Protein AF-A0AAP2BSA8-F1 (afdb_monomer_lite)

Foldseek 3Di:
DALVVQDLLLLLVLQVVLVVVVHFADCDPPDPSHSCVSGDPPQDSVSVLVNVVVCVVVQQWDADSPRPDHRTHGDPNVVVVNVVVVVVVPD

Organism: Klebsiella oxytoca (NCBI:txid571)

Radius of gyration: 12.32 Å; chains: 1; bounding box: 36×26×26 Å

Secondary structure (DSSP, 8-state):
--GGGS-HHHHHHHHHHHHHTT--BB--TT-TTBGGGGSPTT--HHHHHHHHHHHHHTTSEEEETTSS-EEEEE-HHHHHHHHHHHHHTT-

Structure (mmCIF, N/CA/C/O backbone):
data_AF-A0AAP2BSA8-F1
#
_entry.id   AF-A0AAP2BSA8-F1
#
loop_
_atom_site.group_PDB
_atom_site.id
_atom_site.type_symbol
_atom_site.label_atom_id
_atom_site.label_alt_id
_atom_site.label_comp_id
_atom_site.label_asym_id
_atom_site.label_entity_id
_atom_site.label_seq_id
_atom_site.pdbx_PDB_ins_code
_atom_site.Cartn_x
_atom_site.Cartn_y
_atom_site.Cartn_z
_atom_site.occupancy
_atom_site.B_iso_or_equiv
_atom_site.auth_seq_id
_atom_site.auth_comp_id
_atom_site.auth_asym_id
_atom_site.auth_atom_id
_atom_site.pdbx_PDB_model_num
ATOM 1 N N . MET A 1 1 ? 0.843 14.248 13.070 1.00 79.06 1 MET A N 1
ATOM 2 C CA . MET A 1 1 ? 0.389 13.244 12.089 1.00 79.06 1 MET A CA 1
ATOM 3 C C . MET A 1 1 ? 0.280 11.895 12.778 1.00 79.06 1 MET A C 1
ATOM 5 O O . MET A 1 1 ? 1.204 11.503 13.483 1.00 79.06 1 MET A O 1
ATOM 9 N N . GLN A 1 2 ? -0.853 11.224 12.629 1.00 85.94 2 GLN A N 1
ATOM 10 C CA . GLN A 1 2 ? -1.151 9.898 13.163 1.00 85.94 2 GLN A CA 1
ATOM 11 C C . GLN A 1 2 ? -1.498 8.941 12.013 1.00 85.94 2 GLN A C 1
ATOM 13 O O . GLN A 1 2 ? -1.829 9.371 10.915 1.00 85.94 2 GLN A O 1
ATOM 18 N N . ILE A 1 3 ? -1.500 7.628 12.270 1.00 85.19 3 ILE A N 1
ATOM 19 C CA . ILE A 1 3 ? -1.802 6.586 11.258 1.00 85.19 3 ILE A CA 1
ATOM 20 C C . ILE A 1 3 ? -3.183 6.782 10.607 1.00 85.19 3 ILE A C 1
ATOM 22 O O . ILE A 1 3 ? -3.423 6.348 9.480 1.00 85.19 3 ILE A O 1
ATOM 26 N N . LYS A 1 4 ? -4.132 7.381 11.330 1.00 84.81 4 LYS A N 1
ATOM 27 C CA . LYS A 1 4 ? -5.481 7.669 10.823 1.00 84.81 4 LYS A CA 1
ATOM 28 C C . LYS A 1 4 ? -5.519 8.833 9.829 1.00 84.81 4 LYS A C 1
ATOM 30 O O . LYS A 1 4 ? -6.441 8.870 9.029 1.00 84.81 4 LYS A O 1
ATOM 35 N N . ASP A 1 5 ? -4.516 9.708 9.861 1.00 87.88 5 ASP A N 1
ATOM 36 C CA . ASP A 1 5 ? -4.420 10.882 8.987 1.00 87.88 5 ASP A CA 1
ATOM 37 C C . ASP A 1 5 ? -3.812 10.524 7.615 1.00 87.88 5 ASP A C 1
ATOM 39 O O . ASP A 1 5 ? -3.762 11.365 6.726 1.00 87.88 5 ASP A O 1
ATOM 43 N N . ILE A 1 6 ? -3.333 9.283 7.442 1.00 92.06 6 ILE A N 1
ATOM 44 C CA . ILE A 1 6 ? -2.770 8.777 6.185 1.00 92.06 6 ILE A CA 1
ATOM 45 C C . ILE A 1 6 ? -3.856 8.023 5.416 1.00 92.06 6 ILE A C 1
ATOM 47 O O . ILE A 1 6 ? -4.467 7.084 5.950 1.00 92.06 6 ILE A O 1
ATOM 51 N N . ASP A 1 7 ? -4.057 8.415 4.155 1.00 94.75 7 ASP A N 1
ATOM 52 C CA . ASP A 1 7 ? -4.978 7.759 3.231 1.00 94.75 7 ASP A CA 1
ATOM 53 C C . ASP A 1 7 ? -4.467 6.358 2.874 1.00 94.75 7 ASP A C 1
ATOM 55 O O . ASP A 1 7 ? -3.549 6.156 2.080 1.00 94.75 7 ASP A O 1
ATOM 59 N N . LYS A 1 8 ? -5.091 5.357 3.490 1.00 95.19 8 LYS A N 1
ATOM 60 C CA . LYS A 1 8 ? -4.728 3.954 3.293 1.00 95.19 8 LYS A CA 1
ATOM 61 C C . LYS A 1 8 ? -5.143 3.438 1.922 1.00 95.19 8 LYS A C 1
ATOM 63 O O . LYS A 1 8 ? -4.512 2.508 1.438 1.00 95.19 8 LYS A O 1
ATOM 68 N N . ILE A 1 9 ? -6.179 4.010 1.308 1.00 95.81 9 ILE A N 1
ATOM 69 C CA . ILE A 1 9 ? -6.593 3.619 -0.039 1.00 95.81 9 ILE A CA 1
ATOM 70 C C . ILE A 1 9 ? -5.547 4.093 -1.043 1.00 95.81 9 ILE A C 1
ATOM 72 O O . ILE A 1 9 ? -5.150 3.308 -1.899 1.00 95.81 9 ILE A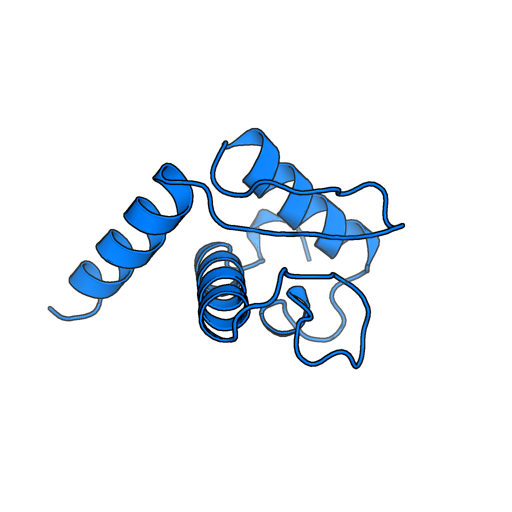 O 1
ATOM 76 N N . ALA A 1 10 ?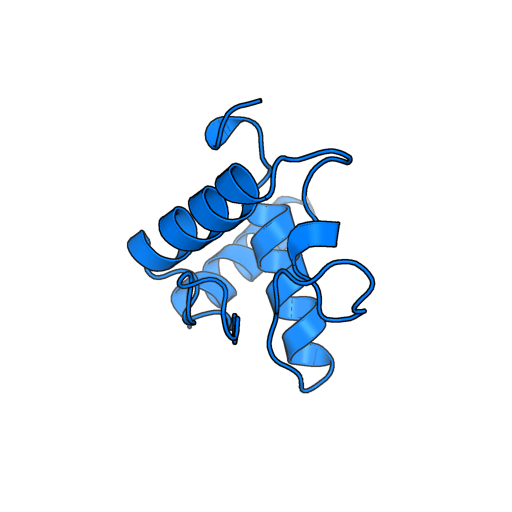 -5.034 5.318 -0.894 1.00 96.00 10 ALA A N 1
ATOM 77 C CA . ALA A 1 10 ? -3.923 5.805 -1.713 1.00 96.00 10 ALA A CA 1
ATOM 78 C C . ALA A 1 10 ? -2.684 4.899 -1.592 1.00 96.00 10 ALA A C 1
ATOM 80 O O . ALA A 1 10 ? -2.078 4.539 -2.599 1.00 96.00 10 ALA A O 1
ATOM 81 N N . VAL A 1 11 ? -2.356 4.447 -0.376 1.00 96.81 11 VAL A N 1
ATOM 82 C CA . VAL A 1 11 ? -1.251 3.498 -0.146 1.00 96.81 11 VAL A CA 1
ATOM 83 C C . VAL A 1 11 ? -1.489 2.153 -0.846 1.00 96.81 11 VAL A C 1
ATOM 85 O O . VAL A 1 11 ? -0.578 1.632 -1.481 1.00 96.81 11 VAL A O 1
ATOM 88 N N . LEU A 1 12 ? -2.701 1.591 -0.775 1.00 97.62 12 LEU A N 1
ATOM 89 C CA . LEU A 1 12 ? -3.028 0.330 -1.456 1.00 97.62 12 LEU A CA 1
ATOM 90 C C . LEU A 1 12 ? -2.985 0.468 -2.983 1.00 97.62 12 LEU A C 1
ATOM 92 O O . LEU A 1 12 ? -2.437 -0.402 -3.654 1.00 97.62 12 LEU A O 1
ATOM 96 N N . ARG A 1 13 ? -3.505 1.576 -3.527 1.00 97.12 13 ARG A N 1
ATOM 97 C CA . ARG A 1 13 ? -3.417 1.894 -4.962 1.00 97.12 13 ARG A CA 1
ATOM 98 C C . ARG A 1 13 ? -1.971 1.969 -5.423 1.00 97.12 13 ARG A C 1
ATOM 100 O O . ARG A 1 13 ? -1.620 1.391 -6.443 1.00 97.12 13 ARG A O 1
ATOM 107 N N . ARG A 1 14 ? -1.111 2.597 -4.622 1.00 97.06 14 ARG A N 1
ATOM 108 C CA . ARG A 1 14 ? 0.310 2.680 -4.941 1.00 97.06 14 ARG A CA 1
ATOM 109 C C . ARG A 1 14 ? 0.980 1.312 -5.007 1.00 97.06 14 ARG A C 1
ATOM 111 O O . ARG A 1 14 ? 1.805 1.086 -5.884 1.00 97.06 14 ARG A O 1
ATOM 118 N N . ILE A 1 15 ? 0.624 0.397 -4.108 1.00 97.12 15 ILE A N 1
ATOM 119 C CA . ILE A 1 15 ? 1.127 -0.983 -4.160 1.00 97.12 15 ILE A CA 1
ATOM 120 C C . ILE A 1 15 ? 0.643 -1.672 -5.444 1.00 97.12 15 ILE A C 1
ATOM 122 O O . ILE A 1 15 ? 1.465 -2.261 -6.138 1.00 97.12 15 ILE A O 1
ATOM 126 N N . ALA A 1 16 ? -0.631 -1.506 -5.825 1.00 97.00 16 ALA A N 1
ATOM 127 C CA . ALA A 1 16 ? -1.163 -2.052 -7.079 1.00 97.00 16 ALA A CA 1
ATOM 128 C C . ALA A 1 16 ? -0.409 -1.542 -8.321 1.00 97.00 16 ALA A C 1
ATOM 130 O O . ALA A 1 16 ? -0.079 -2.322 -9.210 1.00 97.00 16 ALA A O 1
ATOM 131 N N . GLU A 1 17 ? -0.100 -0.242 -8.381 1.00 96.44 17 GLU A N 1
ATOM 132 C CA . GLU A 1 17 ? 0.691 0.351 -9.471 1.00 96.44 17 GLU A CA 1
ATOM 133 C C . GLU A 1 17 ? 2.099 -0.253 -9.557 1.00 96.44 17 GLU A C 1
ATOM 135 O O . GLU A 1 17 ? 2.612 -0.518 -10.646 1.00 96.44 17 GLU A O 1
ATOM 140 N N . ILE A 1 18 ? 2.733 -0.474 -8.404 1.00 96.62 18 ILE A N 1
ATOM 141 C CA . ILE A 1 18 ? 4.063 -1.079 -8.327 1.00 96.62 18 ILE A CA 1
ATOM 142 C C . ILE A 1 18 ? 4.012 -2.528 -8.823 1.00 96.62 18 ILE A C 1
ATOM 144 O O . ILE A 1 18 ? 4.840 -2.910 -9.656 1.00 96.62 18 ILE A O 1
ATOM 148 N N . GLU A 1 19 ? 3.016 -3.302 -8.393 1.00 95.62 19 GLU A N 1
ATOM 149 C CA . GLU A 1 19 ? 2.804 -4.679 -8.848 1.00 95.62 19 GLU A CA 1
ATOM 150 C C . GLU A 1 19 ? 2.516 -4.759 -10.348 1.00 95.62 19 GLU A C 1
ATOM 152 O O . GLU A 1 19 ? 3.083 -5.607 -11.036 1.00 95.62 19 GLU A O 1
ATOM 157 N N . ALA A 1 20 ? 1.726 -3.829 -10.891 1.00 95.12 20 ALA A N 1
ATOM 158 C CA . ALA A 1 20 ? 1.470 -3.738 -12.328 1.00 95.12 20 ALA A CA 1
ATOM 159 C C . ALA A 1 20 ? 2.751 -3.472 -13.144 1.00 95.12 20 ALA A C 1
ATOM 161 O O . ALA A 1 20 ? 2.829 -3.853 -14.311 1.00 95.12 20 ALA A O 1
ATOM 162 N N . SER A 1 21 ? 3.781 -2.876 -12.529 1.00 94.19 21 SER A N 1
ATOM 163 C CA . SER A 1 21 ? 5.115 -2.723 -13.131 1.00 94.19 21 SER A CA 1
ATOM 164 C C . SER A 1 21 ? 5.994 -3.983 -13.046 1.00 94.19 21 SER A C 1
ATOM 166 O O . SER A 1 21 ? 7.143 -3.955 -13.485 1.00 94.19 21 SER A O 1
ATOM 168 N N . GLY A 1 22 ? 5.484 -5.082 -12.477 1.00 94.25 22 GLY A N 1
ATOM 169 C CA . GLY A 1 22 ? 6.207 -6.343 -12.289 1.00 94.25 22 GLY A CA 1
ATOM 170 C C . GLY A 1 22 ? 7.162 -6.344 -11.093 1.00 94.25 22 GLY A C 1
ATOM 171 O O . GLY A 1 22 ? 8.123 -7.112 -11.076 1.00 94.25 22 GLY A O 1
ATOM 172 N N . ARG A 1 23 ? 6.946 -5.462 -10.110 1.00 94.69 23 ARG A N 1
ATOM 173 C CA . ARG A 1 23 ? 7.826 -5.286 -8.945 1.00 94.69 23 ARG A CA 1
ATOM 174 C C . ARG A 1 23 ? 7.046 -5.336 -7.643 1.00 94.69 23 ARG A C 1
ATOM 176 O O . ARG A 1 23 ? 5.841 -5.137 -7.631 1.00 94.69 23 ARG A O 1
ATOM 183 N N . CYS A 1 24 ? 7.757 -5.532 -6.538 1.00 94.69 24 CYS A N 1
ATOM 184 C CA . CYS A 1 24 ? 7.184 -5.435 -5.197 1.00 94.69 24 CYS A CA 1
ATOM 185 C C . CYS A 1 24 ? 7.508 -4.076 -4.565 1.00 94.69 24 CYS A C 1
ATOM 187 O O . CYS A 1 24 ? 8.535 -3.462 -4.873 1.00 94.69 24 CYS A O 1
ATOM 189 N N . GLY A 1 25 ? 6.641 -3.607 -3.668 1.00 94.44 25 GLY A N 1
ATOM 190 C CA . GLY A 1 25 ? 6.801 -2.323 -2.992 1.00 94.44 25 GLY A CA 1
ATOM 191 C C . GLY A 1 25 ? 7.891 -2.319 -1.918 1.00 94.44 25 GLY A C 1
ATOM 192 O O . GLY A 1 25 ? 8.084 -3.297 -1.197 1.00 94.44 25 GLY A O 1
ATOM 193 N N . THR A 1 26 ? 8.564 -1.182 -1.755 1.00 94.81 26 THR A N 1
ATOM 194 C CA . THR A 1 26 ? 9.492 -0.907 -0.642 1.00 94.81 26 THR A CA 1
ATOM 195 C C . THR A 1 26 ? 9.094 0.361 0.124 1.00 94.81 26 THR A C 1
ATOM 197 O O . THR A 1 26 ? 8.164 1.061 -0.261 1.00 94.81 26 THR A O 1
ATOM 200 N N . LEU A 1 27 ? 9.777 0.669 1.228 1.00 92.81 27 LEU A N 1
ATOM 201 C CA . LEU A 1 27 ? 9.688 1.960 1.927 1.00 92.81 27 LEU A CA 1
ATOM 202 C C . LEU A 1 27 ? 10.955 2.818 1.768 1.00 92.81 27 LEU A C 1
ATOM 204 O O . LEU A 1 27 ? 11.026 3.912 2.329 1.00 92.81 27 LEU A O 1
ATOM 208 N N . PHE A 1 28 ? 11.947 2.365 0.992 1.00 90.81 28 PHE A N 1
ATOM 209 C CA . PHE A 1 28 ? 13.167 3.135 0.748 1.00 90.81 28 PHE A CA 1
ATOM 210 C C . PHE A 1 28 ? 12.873 4.408 -0.055 1.00 90.81 28 PHE A C 1
ATOM 212 O O . PHE A 1 28 ? 12.185 4.374 -1.074 1.00 90.81 28 PHE A O 1
ATOM 219 N N . GLN A 1 29 ? 13.371 5.551 0.414 1.00 87.00 29 GLN A N 1
ATOM 220 C CA . GLN A 1 29 ? 13.184 6.840 -0.258 1.00 87.00 29 GLN A CA 1
ATOM 221 C C . GLN A 1 29 ? 14.000 6.918 -1.552 1.00 87.00 29 GLN A C 1
ATOM 223 O O . GLN A 1 29 ? 15.096 6.370 -1.631 1.00 87.00 29 GLN A O 1
ATOM 228 N N . GLY A 1 30 ? 13.461 7.606 -2.562 1.00 87.00 30 GLY A N 1
ATOM 229 C CA . GLY A 1 30 ? 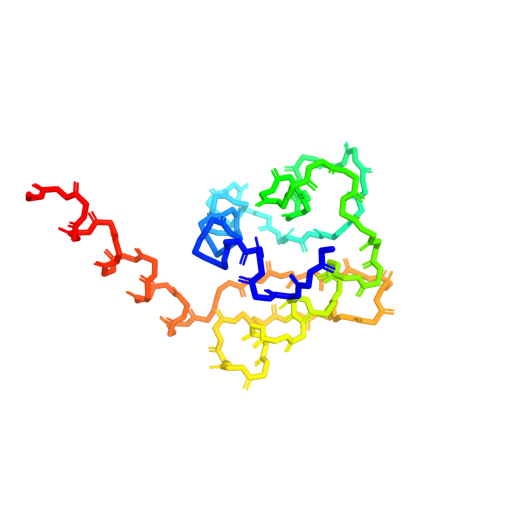14.114 7.794 -3.864 1.00 87.00 30 GLY A CA 1
ATOM 230 C C . GLY A 1 30 ? 13.984 6.612 -4.830 1.00 87.00 30 GLY A C 1
ATOM 231 O O . GLY A 1 30 ? 14.369 6.740 -5.988 1.00 87.00 30 GLY A O 1
ATOM 232 N N . PHE A 1 31 ? 13.411 5.491 -4.388 1.00 90.31 31 PHE A N 1
ATOM 233 C CA . PHE A 1 31 ? 13.087 4.367 -5.259 1.00 90.31 31 PHE A CA 1
ATOM 234 C C . PHE A 1 31 ? 11.717 4.567 -5.902 1.00 90.31 31 PHE A C 1
ATOM 236 O O . PHE A 1 31 ? 10.751 4.979 -5.258 1.00 90.31 31 PHE A O 1
ATOM 243 N N . ASP A 1 32 ? 11.617 4.238 -7.180 1.00 91.94 32 ASP A N 1
ATOM 244 C CA . ASP A 1 32 ? 10.385 4.356 -7.950 1.00 91.94 32 ASP A CA 1
ATOM 245 C C . ASP A 1 32 ? 9.335 3.30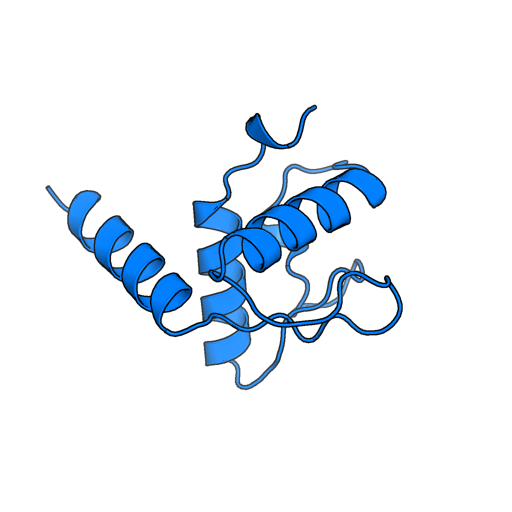8 -7.550 1.00 91.94 32 ASP A C 1
ATOM 247 O O . ASP A 1 32 ? 8.144 3.565 -7.687 1.00 91.94 32 ASP A O 1
ATOM 251 N N . ASN A 1 33 ? 9.740 2.174 -6.975 1.00 93.75 33 ASN A N 1
ATOM 252 C CA . ASN A 1 33 ? 8.847 1.207 -6.331 1.00 93.75 33 ASN A CA 1
ATOM 253 C C . ASN A 1 33 ? 8.616 1.489 -4.833 1.00 93.75 33 ASN A C 1
ATOM 255 O O . ASN A 1 33 ? 8.243 0.588 -4.076 1.00 93.75 33 ASN A O 1
ATOM 259 N N . SER A 1 34 ? 8.853 2.720 -4.376 1.00 94.50 34 SER A N 1
ATOM 260 C CA . SER A 1 34 ? 8.565 3.088 -2.994 1.00 94.50 34 SER A CA 1
ATOM 261 C C . SER A 1 34 ? 7.081 3.368 -2.779 1.00 94.50 34 SER A C 1
ATOM 263 O O . SER A 1 34 ? 6.443 4.113 -3.522 1.00 94.50 34 SER A O 1
ATOM 265 N N . VAL A 1 35 ? 6.535 2.772 -1.723 1.00 94.94 35 VAL A N 1
ATOM 266 C CA . VAL A 1 35 ? 5.151 2.939 -1.265 1.00 94.94 35 VAL A CA 1
ATOM 267 C C . VAL A 1 35 ? 4.983 4.260 -0.509 1.00 94.94 35 VAL A C 1
ATOM 269 O O . VAL A 1 35 ? 3.880 4.802 -0.428 1.00 94.94 35 VAL A O 1
ATOM 272 N N . ASN A 1 36 ? 6.074 4.817 0.029 1.00 92.88 36 ASN A N 1
ATOM 273 C CA . ASN A 1 36 ? 6.030 6.063 0.792 1.00 92.88 36 ASN A CA 1
ATOM 274 C C . ASN A 1 36 ? 5.622 7.284 -0.050 1.00 92.88 36 ASN A C 1
ATOM 276 O O . ASN A 1 36 ? 5.187 8.278 0.524 1.00 92.88 36 ASN A O 1
ATOM 280 N N . THR A 1 37 ? 5.676 7.194 -1.384 1.00 94.44 37 THR A N 1
ATOM 281 C CA . THR A 1 37 ? 5.258 8.266 -2.299 1.00 94.44 37 THR A CA 1
ATOM 282 C C . THR A 1 37 ? 3.753 8.527 -2.268 1.00 94.44 37 THR A C 1
ATOM 284 O O . THR A 1 37 ? 3.311 9.580 -2.712 1.00 94.44 37 THR A O 1
ATOM 287 N N . ALA A 1 38 ? 2.962 7.593 -1.731 1.00 95.06 38 ALA A N 1
ATOM 288 C CA . ALA A 1 38 ? 1.529 7.768 -1.497 1.00 95.06 38 ALA A CA 1
ATOM 289 C C . ALA A 1 38 ? 1.197 8.273 -0.084 1.00 95.06 38 ALA A C 1
ATOM 291 O O . ALA A 1 38 ? 0.027 8.369 0.285 1.00 95.06 38 ALA A O 1
ATOM 292 N N . MET A 1 39 ? 2.212 8.568 0.730 1.00 94.19 39 MET A N 1
ATOM 293 C CA . MET A 1 39 ? 2.049 9.152 2.059 1.00 94.19 39 MET A CA 1
ATOM 294 C C . MET A 1 39 ? 2.384 10.650 2.016 1.00 94.19 39 MET A C 1
ATOM 296 O O . MET A 1 39 ? 3.146 11.077 1.149 1.00 94.19 39 MET A O 1
ATOM 300 N N . PRO A 1 40 ? 1.848 11.466 2.944 1.00 92.56 40 PRO A N 1
ATOM 301 C CA . PRO A 1 40 ? 2.166 12.889 3.000 1.00 92.56 40 PRO A CA 1
ATOM 302 C C . PRO A 1 40 ? 3.674 13.160 3.063 1.00 92.56 40 PRO A C 1
ATOM 304 O O . PRO A 1 40 ? 4.423 12.430 3.724 1.00 92.56 40 PRO A O 1
ATOM 307 N N . GLU A 1 41 ? 4.118 14.242 2.429 1.00 89.81 41 GLU A N 1
ATOM 308 C CA . GLU A 1 41 ? 5.515 14.669 2.499 1.00 89.81 41 GLU A CA 1
ATOM 309 C C . GLU A 1 41 ? 5.947 14.885 3.961 1.00 89.81 41 GLU A C 1
ATOM 311 O O . GLU A 1 41 ? 5.183 15.364 4.802 1.00 89.81 41 GLU A O 1
ATOM 316 N N . GLY A 1 42 ? 7.167 14.459 4.295 1.00 89.06 42 GLY A N 1
ATOM 317 C CA . GLY A 1 42 ? 7.685 14.532 5.662 1.00 89.06 42 GLY A CA 1
ATOM 318 C C . GLY A 1 42 ? 7.084 13.509 6.637 1.00 89.06 42 GLY A C 1
ATOM 319 O O . GLY A 1 42 ? 7.369 13.586 7.834 1.00 89.06 42 GLY A O 1
ATOM 320 N N . THR A 1 43 ? 6.285 12.536 6.172 1.00 92.19 43 THR A N 1
ATOM 321 C CA . THR A 1 43 ? 5.804 11.435 7.027 1.00 92.19 43 THR A CA 1
ATOM 322 C C . THR A 1 43 ? 6.995 10.718 7.677 1.00 92.19 43 THR A C 1
ATOM 324 O O . THR A 1 43 ? 7.822 10.155 6.955 1.00 92.19 43 THR A O 1
ATOM 327 N N . PRO A 1 44 ? 7.090 10.667 9.022 1.00 92.69 44 PRO A N 1
ATOM 328 C CA . PRO A 1 44 ? 8.206 10.011 9.698 1.00 92.69 44 PRO A CA 1
ATOM 329 C C . PRO A 1 44 ? 8.295 8.528 9.336 1.00 92.69 44 PRO A C 1
ATOM 331 O O . PRO A 1 44 ? 7.280 7.836 9.332 1.00 92.69 44 PRO A O 1
ATOM 334 N N .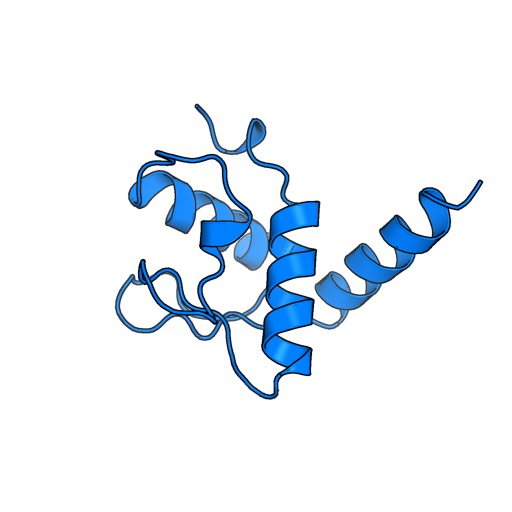 GLU A 1 45 ? 9.502 8.006 9.126 1.00 91.31 45 GLU A N 1
ATOM 335 C CA . GLU A 1 45 ? 9.727 6.615 8.696 1.00 91.31 45 GLU A CA 1
ATOM 336 C C . GLU A 1 45 ? 9.013 5.589 9.599 1.00 91.31 45 GLU A C 1
ATOM 338 O O . GLU A 1 45 ? 8.320 4.685 9.133 1.00 91.31 45 GLU A O 1
ATOM 343 N N . LYS A 1 46 ? 9.072 5.791 10.923 1.00 91.31 46 LYS A N 1
ATOM 344 C CA . LYS A 1 46 ? 8.355 4.954 11.902 1.00 91.31 46 LYS A CA 1
ATOM 345 C C . LYS A 1 46 ? 6.847 4.910 11.650 1.00 91.31 46 LYS A C 1
ATOM 347 O O . LYS A 1 46 ? 6.226 3.870 11.865 1.00 91.31 46 LYS A O 1
ATOM 352 N N . LEU A 1 47 ? 6.265 6.026 11.212 1.00 93.38 47 LEU A N 1
ATOM 353 C CA . LEU A 1 47 ? 4.847 6.125 10.895 1.00 93.38 47 LEU A CA 1
ATOM 354 C C . LEU A 1 47 ? 4.525 5.418 9.574 1.00 93.38 47 LEU A C 1
ATOM 356 O O . LEU A 1 47 ? 3.515 4.722 9.512 1.00 93.38 47 LEU A O 1
ATOM 360 N N . GLN A 1 48 ? 5.411 5.500 8.576 1.00 93.94 48 GLN A N 1
ATOM 361 C CA . GLN A 1 48 ? 5.278 4.756 7.318 1.00 93.94 48 GLN A CA 1
ATOM 362 C C . GLN A 1 48 ? 5.233 3.240 7.576 1.00 93.94 48 GLN A C 1
ATOM 364 O O . GLN A 1 48 ? 4.296 2.559 7.155 1.00 93.94 48 GLN A O 1
ATOM 369 N N . TYR A 1 49 ? 6.166 2.712 8.380 1.00 93.69 49 TYR A N 1
ATOM 370 C CA . TYR A 1 49 ? 6.120 1.305 8.797 1.00 93.69 49 TYR A CA 1
ATOM 371 C C . TYR A 1 49 ? 4.865 0.970 9.598 1.00 93.69 49 TYR A C 1
ATOM 373 O O . TYR A 1 49 ? 4.327 -0.127 9.469 1.00 93.69 49 TYR A O 1
ATOM 381 N N . ALA A 1 50 ? 4.391 1.881 10.448 1.00 94.62 50 ALA A N 1
ATOM 382 C CA . ALA A 1 50 ? 3.185 1.643 11.230 1.00 94.62 50 ALA A CA 1
ATOM 383 C C . ALA A 1 50 ? 1.926 1.558 10.347 1.00 94.62 50 ALA A C 1
ATOM 385 O O . ALA A 1 50 ? 1.049 0.740 10.628 1.00 94.62 50 ALA A O 1
ATOM 386 N N . VAL A 1 51 ? 1.857 2.329 9.254 1.00 95.62 51 VAL A N 1
ATOM 387 C CA . VAL A 1 51 ? 0.815 2.179 8.225 1.00 95.62 51 VAL A CA 1
ATOM 388 C C . VAL A 1 51 ? 0.898 0.799 7.583 1.00 95.62 51 VAL A C 1
ATOM 390 O O . VAL A 1 51 ? -0.102 0.084 7.578 1.00 95.62 51 VAL A O 1
ATOM 393 N N . MET A 1 52 ? 2.081 0.382 7.127 1.00 96.06 52 MET A N 1
ATOM 394 C CA . MET A 1 52 ? 2.246 -0.927 6.486 1.00 96.06 52 MET A CA 1
ATOM 395 C C . MET A 1 52 ? 1.911 -2.082 7.435 1.00 96.06 52 MET A C 1
ATOM 397 O O . MET A 1 52 ? 1.156 -2.980 7.070 1.00 96.06 52 MET A O 1
ATOM 401 N N . ARG A 1 53 ? 2.344 -2.018 8.702 1.00 95.25 53 ARG A N 1
ATOM 402 C CA . ARG A 1 53 ? 1.936 -2.988 9.736 1.00 95.25 53 ARG A CA 1
ATOM 403 C C . ARG A 1 53 ? 0.424 -3.022 9.932 1.00 95.25 53 ARG A C 1
ATOM 405 O O . ARG A 1 53 ? -0.124 -4.102 10.114 1.00 95.25 53 ARG A O 1
ATOM 412 N N . ASN A 1 54 ? -0.256 -1.874 9.874 1.00 95.94 54 ASN A N 1
ATOM 413 C CA . ASN A 1 54 ? -1.714 -1.825 9.980 1.00 95.94 54 ASN A CA 1
ATOM 414 C C . ASN A 1 54 ? -2.419 -2.484 8.784 1.00 95.94 54 ASN A C 1
ATOM 416 O O . ASN A 1 54 ? -3.475 -3.087 8.961 1.00 95.94 54 ASN A O 1
ATOM 420 N N . LEU 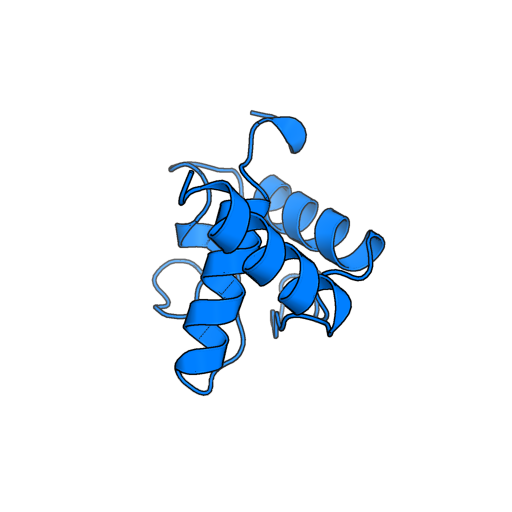A 1 55 ? -1.869 -2.355 7.575 1.00 96.81 55 LEU A N 1
ATOM 421 C CA . LEU A 1 55 ? -2.425 -2.983 6.373 1.00 96.81 55 LEU A CA 1
ATOM 422 C C . LEU A 1 55 ? -2.214 -4.499 6.389 1.00 96.81 55 LEU A C 1
ATOM 424 O O . LEU A 1 55 ? -3.162 -5.247 6.137 1.00 96.81 55 LEU A O 1
ATOM 428 N N . ILE A 1 56 ? -1.020 -4.942 6.787 1.00 96.38 56 ILE A N 1
ATOM 429 C CA . ILE A 1 56 ? -0.700 -6.362 6.972 1.00 96.38 56 ILE A CA 1
ATOM 430 C C . ILE A 1 56 ? -1.578 -6.977 8.062 1.00 96.38 56 ILE A C 1
ATOM 432 O O . ILE A 1 56 ? -2.198 -8.011 7.838 1.00 96.38 56 ILE A O 1
ATOM 436 N N . SER A 1 57 ? -1.745 -6.314 9.213 1.00 96.69 57 SER A N 1
ATOM 437 C CA . SER A 1 57 ? -2.599 -6.838 10.291 1.00 96.69 57 SER A CA 1
ATOM 438 C C . SER A 1 57 ? -4.074 -6.958 9.889 1.00 96.69 57 SER A C 1
ATOM 440 O O . SER A 1 57 ? -4.836 -7.667 10.536 1.00 96.69 57 SER A O 1
ATOM 442 N N . LYS A 1 58 ? -4.502 -6.241 8.843 1.00 96.38 58 LYS A N 1
ATOM 443 C CA . LYS A 1 58 ? -5.855 -6.328 8.271 1.00 96.38 58 LYS A CA 1
ATOM 444 C C . LYS A 1 58 ? -5.971 -7.355 7.141 1.00 96.38 58 LYS A C 1
ATOM 446 O O . LYS A 1 58 ? -7.079 -7.552 6.626 1.00 96.38 58 LYS A O 1
ATOM 451 N N . GLY A 1 59 ? -4.858 -7.983 6.761 1.00 97.69 59 GLY A N 1
ATOM 452 C CA . GLY A 1 59 ? -4.763 -8.929 5.655 1.00 97.69 59 GLY A CA 1
ATOM 453 C C . GLY A 1 59 ? -4.971 -8.282 4.289 1.00 97.69 59 GLY A C 1
ATOM 454 O O . GLY A 1 59 ? -5.494 -8.945 3.402 1.00 97.69 59 GLY A O 1
ATOM 455 N N . LEU A 1 60 ? -4.659 -6.989 4.132 1.00 97.88 60 LEU A N 1
ATOM 456 C CA . LEU A 1 60 ? -4.805 -6.255 2.862 1.00 97.88 60 LEU A CA 1
ATOM 457 C C . LEU A 1 60 ? -3.517 -6.259 2.031 1.00 97.88 60 LEU A C 1
ATOM 459 O O . LEU A 1 60 ? -3.560 -6.113 0.816 1.00 97.88 60 LEU A O 1
ATOM 463 N N . VAL A 1 61 ? -2.380 -6.403 2.703 1.00 97.69 61 VAL A N 1
ATOM 464 C CA . VAL A 1 61 ? -1.035 -6.387 2.125 1.00 97.69 61 VAL A CA 1
ATOM 465 C C . VAL A 1 61 ? -0.257 -7.546 2.738 1.00 97.69 61 VAL A C 1
ATOM 467 O O . VAL A 1 61 ? -0.467 -7.851 3.913 1.00 97.69 61 VAL A O 1
ATOM 470 N N . ASP A 1 62 ? 0.632 -8.157 1.966 1.00 97.00 62 ASP A N 1
ATOM 471 C CA . ASP A 1 62 ? 1.687 -9.048 2.454 1.00 97.00 62 ASP A CA 1
ATOM 472 C C . ASP A 1 62 ? 3.065 -8.375 2.293 1.00 97.00 62 ASP A C 1
ATOM 474 O O . ASP A 1 62 ? 3.190 -7.402 1.551 1.00 97.00 62 ASP A O 1
ATOM 478 N N . GLY A 1 63 ? 4.083 -8.836 3.024 1.00 93.81 63 GLY A N 1
ATOM 479 C CA . GLY A 1 63 ? 5.454 -8.307 2.980 1.00 93.81 63 GLY A CA 1
ATOM 480 C C . GLY A 1 63 ? 6.108 -8.112 4.357 1.00 93.81 63 GLY A C 1
ATOM 481 O O . GLY A 1 63 ? 5.542 -8.440 5.401 1.00 93.81 63 GLY A O 1
ATOM 482 N N . CYS A 1 64 ? 7.323 -7.546 4.392 1.00 90.44 64 CYS A N 1
ATOM 483 C CA . CYS A 1 64 ? 8.088 -7.323 5.626 1.00 90.44 64 CYS A CA 1
ATOM 484 C C . CYS A 1 64 ? 8.128 -5.858 6.074 1.00 90.44 64 CYS A C 1
ATOM 486 O O . CYS A 1 64 ? 8.753 -4.997 5.455 1.00 90.44 64 CYS A O 1
ATOM 488 N N . CYS A 1 65 ? 7.608 -5.600 7.276 1.00 86.56 65 CYS A N 1
ATOM 489 C CA . CYS A 1 65 ? 7.729 -4.312 7.975 1.00 86.56 65 CYS A CA 1
ATOM 490 C C . CYS A 1 65 ? 8.935 -4.231 8.928 1.00 86.56 65 CYS A C 1
ATOM 492 O O . CYS A 1 65 ? 8.952 -3.414 9.852 1.00 86.56 65 CYS A O 1
ATOM 494 N N . CYS A 1 66 ? 9.912 -5.116 8.760 1.00 83.31 66 CYS A N 1
ATOM 495 C CA . CYS A 1 66 ? 11.143 -5.168 9.547 1.00 83.31 66 CYS A CA 1
ATOM 496 C C . CYS A 1 66 ? 12.142 -4.048 9.195 1.00 83.31 66 CYS A C 1
ATOM 498 O O . CYS A 1 66 ? 13.087 -3.824 9.942 1.00 83.31 66 CYS A O 1
ATOM 500 N N . GLY A 1 67 ? 11.930 -3.349 8.073 1.00 73.19 67 GLY A N 1
ATOM 501 C CA . GLY A 1 67 ? 12.787 -2.260 7.592 1.00 73.19 67 GLY A CA 1
ATOM 502 C C . GLY A 1 67 ? 13.977 -2.696 6.738 1.00 73.19 67 GLY A C 1
ATOM 503 O O . GLY A 1 67 ? 14.701 -1.845 6.241 1.00 73.19 67 GLY A O 1
ATOM 504 N N . CYS A 1 68 ? 14.173 -4.002 6.523 1.00 76.19 68 CYS A N 1
ATOM 505 C CA . CYS A 1 68 ? 15.313 -4.505 5.754 1.00 76.19 68 CYS A CA 1
ATOM 506 C C . CYS A 1 68 ? 15.016 -4.833 4.282 1.00 76.19 68 CYS A C 1
ATOM 508 O O . CYS A 1 68 ? 15.961 -4.940 3.507 1.00 76.19 68 CYS A O 1
ATOM 510 N N . ARG A 1 69 ? 13.746 -5.020 3.886 1.00 77.94 69 ARG A N 1
ATOM 511 C CA . ARG A 1 69 ? 13.410 -5.516 2.538 1.00 77.94 69 ARG A CA 1
ATOM 512 C C . ARG A 1 69 ? 12.201 -4.838 1.888 1.00 77.94 69 ARG A C 1
ATOM 514 O O . ARG A 1 69 ? 12.318 -4.345 0.772 1.00 77.94 69 ARG A O 1
ATOM 521 N N . GLY A 1 70 ? 11.071 -4.760 2.592 1.00 83.12 70 GLY A N 1
ATOM 522 C CA . GLY A 1 70 ? 9.793 -4.404 1.971 1.00 83.12 70 GLY A CA 1
ATOM 523 C C . GLY A 1 70 ? 9.115 -5.656 1.422 1.00 83.12 70 GLY A C 1
ATOM 524 O O . GLY A 1 70 ? 8.746 -6.516 2.215 1.00 83.12 70 GLY A O 1
ATOM 525 N N . ASP A 1 71 ? 8.990 -5.762 0.102 1.00 93.62 71 ASP A N 1
ATOM 526 C CA . ASP A 1 71 ? 8.219 -6.786 -0.627 1.00 93.62 71 ASP A CA 1
ATOM 527 C C . ASP A 1 71 ? 6.705 -6.645 -0.463 1.00 93.62 71 ASP A C 1
ATOM 529 O O . ASP A 1 71 ? 5.978 -7.628 -0.350 1.00 93.62 71 ASP A O 1
ATOM 533 N N . PHE A 1 72 ? 6.223 -5.406 -0.421 1.00 96.38 72 PHE A N 1
ATOM 534 C CA . PHE A 1 72 ? 4.799 -5.162 -0.263 1.00 96.38 72 PHE A CA 1
ATOM 535 C C . PHE A 1 72 ? 4.038 -5.516 -1.536 1.00 96.38 72 PHE A C 1
ATOM 537 O O . PHE A 1 72 ? 4.318 -4.955 -2.597 1.00 96.38 72 PHE A O 1
ATOM 544 N N . VAL A 1 73 ? 3.072 -6.418 -1.391 1.00 97.38 73 VAL A N 1
ATOM 545 C CA . VAL A 1 73 ? 2.157 -6.881 -2.443 1.00 97.38 73 VAL A CA 1
ATOM 546 C C . VAL A 1 73 ? 0.732 -6.911 -1.902 1.00 97.38 73 VAL A C 1
ATOM 548 O O . VAL A 1 73 ? 0.522 -7.114 -0.701 1.00 97.38 73 VAL A O 1
ATOM 551 N N . LEU A 1 74 ? -0.265 -6.678 -2.751 1.00 97.88 74 LEU A N 1
ATOM 552 C CA . LEU A 1 74 ? -1.659 -6.785 -2.348 1.00 97.88 74 LEU A CA 1
ATOM 553 C C . LEU A 1 74 ? -2.049 -8.249 -2.157 1.00 97.88 74 LEU A C 1
ATOM 555 O O . LEU A 1 74 ? -1.737 -9.130 -2.953 1.00 97.88 74 LEU A O 1
ATOM 559 N N . THR A 1 75 ? -2.820 -8.508 -1.106 1.00 98.31 75 THR A N 1
ATOM 560 C CA . THR A 1 75 ? -3.552 -9.773 -1.003 1.00 98.31 75 THR A CA 1
ATOM 561 C C . THR A 1 75 ? -4.796 -9.718 -1.893 1.00 98.31 75 THR A C 1
ATOM 563 O O . THR A 1 75 ? -5.238 -8.637 -2.286 1.00 98.31 75 THR A O 1
ATOM 566 N N . ALA A 1 76 ? -5.457 -10.858 -2.119 1.00 97.56 76 ALA A N 1
ATOM 567 C CA . ALA A 1 76 ? -6.755 -10.887 -2.806 1.00 97.56 76 ALA A CA 1
ATOM 568 C C . ALA A 1 76 ? -7.774 -9.902 -2.190 1.00 97.56 76 ALA A C 1
ATOM 570 O O . ALA A 1 76 ? -8.467 -9.182 -2.904 1.00 97.56 76 ALA A O 1
ATOM 571 N N . LYS A 1 77 ? -7.792 -9.798 -0.854 1.00 97.50 77 LYS A N 1
ATOM 572 C CA . LYS A 1 77 ? -8.636 -8.850 -0.113 1.00 97.50 77 LYS A CA 1
ATOM 573 C C . LYS A 1 77 ? -8.229 -7.390 -0.351 1.00 97.50 77 LYS A C 1
ATOM 575 O O . LYS A 1 77 ? -9.083 -6.508 -0.395 1.00 97.50 77 LYS A O 1
ATOM 580 N N . GLY A 1 78 ? -6.929 -7.121 -0.473 1.00 97.19 78 GLY A N 1
ATOM 581 C CA . GLY A 1 78 ? -6.411 -5.804 -0.840 1.00 97.19 78 GLY A CA 1
ATOM 582 C C . GLY A 1 78 ? -6.857 -5.380 -2.237 1.00 97.19 78 GLY A C 1
ATOM 583 O O . GLY A 1 78 ? -7.362 -4.271 -2.402 1.00 97.19 78 GLY A O 1
ATOM 584 N N . VAL A 1 79 ? -6.743 -6.286 -3.213 1.00 96.50 79 VAL A N 1
ATOM 585 C CA . VAL A 1 79 ? -7.173 -6.066 -4.605 1.00 96.50 79 VAL A CA 1
ATOM 586 C C . VAL A 1 79 ? -8.675 -5.781 -4.689 1.00 96.50 79 VAL A C 1
ATOM 588 O O . VAL A 1 79 ? -9.086 -4.812 -5.330 1.00 96.50 79 VAL A O 1
ATOM 591 N N . GLU A 1 80 ? -9.500 -6.575 -4.003 1.00 96.12 80 GLU A N 1
ATOM 592 C CA . GLU A 1 80 ? -10.954 -6.371 -3.938 1.00 96.12 80 GLU A CA 1
ATOM 593 C C . GLU A 1 80 ? -11.319 -4.999 -3.346 1.00 96.12 80 GLU A C 1
ATOM 595 O O . GLU A 1 80 ? -12.204 -4.300 -3.847 1.00 96.12 80 GLU A O 1
ATOM 600 N N . LEU A 1 81 ? -10.612 -4.568 -2.297 1.00 94.94 81 LEU A N 1
ATOM 601 C CA . LEU A 1 81 ? -10.854 -3.264 -1.685 1.00 94.94 81 LEU A CA 1
ATOM 602 C C . LEU A 1 81 ? -10.507 -2.114 -2.640 1.00 94.94 81 LEU A C 1
ATOM 604 O O . LEU A 1 81 ? -11.281 -1.161 -2.748 1.00 94.94 81 LEU A O 1
ATOM 608 N N . VAL A 1 82 ? -9.369 -2.191 -3.335 1.00 93.81 82 VAL A N 1
ATOM 609 C CA . VAL A 1 82 ? -8.956 -1.166 -4.310 1.00 93.81 82 VAL A CA 1
ATOM 610 C C . VAL A 1 82 ? -9.991 -1.048 -5.429 1.00 93.81 82 VAL A C 1
ATOM 612 O O . VAL A 1 82 ? -10.523 0.041 -5.648 1.00 93.81 82 VAL A O 1
ATOM 615 N N . SER A 1 83 ? -10.360 -2.171 -6.044 1.00 91.00 83 SER A N 1
ATOM 616 C CA . SER A 1 83 ? -11.341 -2.220 -7.138 1.00 91.00 83 SER A CA 1
ATOM 617 C C . SER A 1 83 ? -12.731 -1.723 -6.716 1.00 91.00 83 SER A C 1
ATOM 619 O O . SER A 1 83 ? -13.328 -0.885 -7.392 1.00 91.00 83 SER A O 1
ATOM 621 N N . THR A 1 84 ? -13.227 -2.119 -5.541 1.00 88.31 84 THR A N 1
ATOM 622 C CA . THR A 1 84 ? -14.515 -1.621 -5.014 1.00 88.31 84 THR A CA 1
ATOM 623 C C . THR A 1 84 ? -14.511 -0.102 -4.807 1.00 88.31 84 THR A C 1
ATOM 625 O O . THR A 1 84 ? -15.531 0.569 -4.987 1.00 88.31 84 THR A O 1
ATOM 628 N N . THR A 1 85 ? -13.363 0.463 -4.429 1.00 83.12 85 THR A N 1
ATOM 629 C CA . THR A 1 85 ? -13.241 1.903 -4.173 1.00 83.12 85 THR A CA 1
ATOM 630 C C . THR A 1 85 ? -13.171 2.713 -5.471 1.00 83.12 85 THR A C 1
ATOM 632 O O . THR A 1 85 ? -13.613 3.859 -5.499 1.00 83.12 85 THR A O 1
ATOM 635 N N . GLU A 1 86 ? -12.671 2.129 -6.560 1.00 72.94 86 GLU A N 1
ATOM 636 C CA . GLU A 1 86 ? -12.680 2.743 -7.895 1.00 72.94 86 GLU A CA 1
ATOM 637 C C . GLU A 1 86 ? -14.089 2.805 -8.492 1.00 72.94 86 GLU A C 1
ATOM 639 O O . GLU A 1 86 ? -14.479 3.838 -9.031 1.00 72.94 86 GLU A O 1
ATOM 644 N N . HIS A 1 87 ? -14.907 1.769 -8.290 1.00 63.00 87 HIS A N 1
ATOM 645 C CA . HIS A 1 87 ? -16.303 1.775 -8.739 1.00 63.00 87 HIS A CA 1
ATOM 646 C C . HIS A 1 87 ? -17.184 2.789 -7.995 1.00 63.00 87 HIS A C 1
ATOM 648 O O . HIS A 1 87 ? -18.142 3.300 -8.566 1.00 63.00 87 HIS A O 1
ATOM 654 N N . LYS A 1 88 ? -16.863 3.121 -6.738 1.00 57.72 88 LYS A N 1
ATOM 655 C CA . LYS A 1 88 ? -17.604 4.124 -5.952 1.00 57.72 88 LYS A CA 1
ATOM 656 C C . LYS A 1 88 ? -17.276 5.575 -6.305 1.00 57.72 88 LYS A C 1
ATOM 658 O O . LYS A 1 88 ? -18.072 6.446 -5.984 1.00 57.72 88 LYS A O 1
ATOM 663 N N . ALA A 1 89 ? -16.129 5.841 -6.926 1.00 55.44 89 ALA A N 1
ATOM 664 C CA . ALA A 1 89 ? -15.730 7.192 -7.328 1.00 55.44 89 ALA A CA 1
ATOM 665 C C . ALA A 1 89 ? -16.309 7.616 -8.694 1.00 55.44 89 ALA A C 1
ATOM 667 O O . ALA A 1 89 ? -16.103 8.750 -9.115 1.00 55.44 89 ALA A O 1
ATOM 668 N N . ALA A 1 90 ? -17.006 6.706 -9.385 1.00 48.28 90 ALA A N 1
ATOM 669 C CA . ALA A 1 90 ? -17.534 6.895 -10.735 1.00 48.28 90 ALA A CA 1
ATOM 670 C C . ALA A 1 90 ? -19.041 7.239 -10.792 1.00 48.28 90 ALA A C 1
ATOM 672 O O . ALA A 1 90 ? -19.617 7.198 -11.879 1.00 48.28 90 ALA A O 1
ATOM 673 N N . PHE A 1 91 ? -19.675 7.563 -9.657 1.00 38.59 91 PHE A N 1
ATOM 674 C CA . PHE A 1 91 ? -21.099 7.918 -9.555 1.00 38.59 91 PHE A CA 1
ATOM 675 C C . PHE A 1 91 ? -21.307 9.252 -8.841 1.00 38.59 91 PHE A C 1
ATOM 677 O O . PHE A 1 91 ? -20.616 9.482 -7.822 1.00 38.59 91 PHE A O 1
#

Sequence (91 aa):
MQIKDIDKIAVLRRIAEIEASGRCGTLFQGFDNSVNTAMPEGTPEKLQYAVMRNLISKGLVDGCCCGCRGDFVLTAKGVELVSTTEHKAAF

pLDDT: mean 90.37, std 10.79, range [38.59, 98.31]